Protein AF-A0AAW0A2A8-F1 (afdb_monomer_lite)

Sequence (128 aa):
MNDIRETIAQDMGNPLVAPHLHLYPEETKGPISETYQAEPWKEYELSQLTPMFLQGKKHFWLNEVSQLLQLLDKTYVIPLTLIVRDGVLTSDVSVVKRTPDGRWHLTDELRTVIADDLDEDFTELTWY

Foldseek 3Di:
DDDVVVVVVCQCPDPVRVVVDDQFAEDDPDDDPDPSNDCVSVVDACVPGDQWDDDPHAIQGAQFWFWFQPDPVRWIWGFHGWYQYPNFTKTWIWTWDQDPVRDIDTDPDIDIGGPNRTDGGNVRDDSD

pLDDT: mean 85.97, std 9.34, range [48.72, 95.5]

Secondary structure (DSSP, 8-state):
---HHHHHHHHHH-TTTGGG---S-EE-SS---SGGGSTHHHHS-GGGS--EEEETTEEEETTS-EEBSS-TT--EEEE---EEETTEEEEEEEEEEE-TTS-EEEEEEEEEEEGGGB---TTTS---

Organism: NCBI:txid2862362

Radius of gyration: 16.86 Å; chains: 1; bounding box: 38×30×57 Å

Structure (mmCIF, N/CA/C/O backbone):
data_AF-A0AAW0A2A8-F1
#
_entry.id   AF-A0AAW0A2A8-F1
#
loop_
_atom_site.group_PDB
_atom_site.id
_atom_site.type_symbol
_atom_site.label_atom_id
_atom_site.label_alt_id
_atom_site.label_comp_id
_atom_site.label_asym_id
_atom_site.label_entity_id
_atom_site.label_seq_id
_atom_site.pdbx_PDB_ins_code
_atom_site.Cartn_x
_atom_site.Cartn_y
_atom_site.Cartn_z
_atom_site.occupancy
_atom_site.B_iso_or_equiv
_atom_site.auth_seq_id
_atom_site.auth_comp_id
_atom_site.auth_asym_id
_atom_site.auth_atom_id
_atom_site.pdbx_PDB_model_num
ATOM 1 N N . MET A 1 1 ? 4.383 -8.792 33.139 1.00 50.72 1 MET A N 1
ATOM 2 C CA . MET A 1 1 ? 4.667 -7.492 32.494 1.00 50.72 1 MET A CA 1
ATOM 3 C C . MET A 1 1 ? 3.916 -7.515 31.178 1.00 50.72 1 MET A C 1
ATOM 5 O O . MET A 1 1 ? 4.003 -8.531 30.512 1.00 50.72 1 MET A O 1
ATOM 9 N N . ASN A 1 2 ? 3.097 -6.505 30.888 1.00 76.94 2 ASN A N 1
ATOM 10 C CA . ASN A 1 2 ? 2.260 -6.471 29.686 1.00 76.94 2 ASN A CA 1
ATOM 11 C C . ASN A 1 2 ? 3.155 -6.081 28.496 1.00 76.94 2 ASN A C 1
ATOM 13 O O . ASN A 1 2 ? 3.633 -4.945 28.468 1.00 76.94 2 ASN A O 1
ATOM 17 N N . ASP A 1 3 ? 3.480 -7.017 27.599 1.00 89.94 3 ASP A N 1
ATOM 18 C CA . ASP A 1 3 ? 4.249 -6.712 26.386 1.00 89.94 3 ASP A CA 1
ATOM 19 C C . ASP A 1 3 ? 3.279 -6.186 25.324 1.00 89.94 3 ASP A C 1
ATOM 21 O O . ASP A 1 3 ? 2.379 -6.891 24.875 1.00 89.94 3 ASP A O 1
ATOM 25 N N . ILE A 1 4 ? 3.461 -4.930 24.917 1.00 90.75 4 ILE A N 1
ATOM 26 C CA . ILE A 1 4 ? 2.625 -4.276 23.901 1.00 90.75 4 ILE A CA 1
ATOM 27 C C . ILE A 1 4 ? 2.612 -5.083 22.595 1.00 90.75 4 ILE A C 1
ATOM 29 O O . ILE A 1 4 ? 1.592 -5.119 21.912 1.00 90.75 4 ILE A O 1
ATOM 33 N N . ARG A 1 5 ? 3.711 -5.772 22.262 1.00 89.75 5 ARG A N 1
ATOM 34 C CA . ARG A 1 5 ? 3.786 -6.616 21.062 1.00 89.75 5 ARG A CA 1
ATOM 35 C C . ARG A 1 5 ? 2.840 -7.805 21.148 1.00 89.75 5 ARG A C 1
ATOM 37 O O . ARG A 1 5 ? 2.225 -8.146 20.145 1.00 89.75 5 ARG A O 1
ATOM 44 N N . GLU A 1 6 ? 2.709 -8.410 22.327 1.00 92.50 6 GLU A N 1
ATOM 45 C CA . GLU A 1 6 ? 1.785 -9.526 22.542 1.00 92.50 6 GLU A CA 1
ATOM 46 C C . GLU A 1 6 ? 0.335 -9.059 22.417 1.00 92.50 6 GLU A C 1
ATOM 48 O O . GLU A 1 6 ? -0.455 -9.726 21.756 1.00 92.50 6 GLU A O 1
ATOM 53 N N . THR A 1 7 ? 0.000 -7.888 22.964 1.00 91.50 7 THR A N 1
ATOM 54 C CA . THR A 1 7 ? -1.344 -7.305 22.835 1.00 91.50 7 THR A CA 1
ATOM 55 C C . THR A 1 7 ? -1.691 -6.996 21.380 1.00 91.50 7 THR A C 1
ATOM 57 O O . THR A 1 7 ? -2.737 -7.417 20.900 1.00 91.50 7 THR A O 1
ATOM 60 N N . ILE A 1 8 ? -0.793 -6.333 20.640 1.00 90.44 8 ILE A N 1
ATOM 61 C CA . ILE A 1 8 ? -1.016 -6.032 19.216 1.00 90.44 8 ILE A CA 1
ATOM 62 C C . ILE A 1 8 ? -1.178 -7.329 18.414 1.00 90.44 8 ILE A C 1
ATOM 64 O O . ILE A 1 8 ? -2.087 -7.437 17.595 1.00 90.44 8 ILE A O 1
ATOM 68 N N . ALA A 1 9 ? -0.337 -8.336 18.668 1.00 91.19 9 ALA A N 1
ATOM 69 C CA . ALA A 1 9 ? -0.447 -9.628 17.995 1.00 91.19 9 ALA A CA 1
ATOM 70 C C . ALA A 1 9 ? -1.783 -10.330 18.297 1.00 91.19 9 ALA A C 1
ATOM 72 O O . ALA A 1 9 ? -2.365 -10.946 17.403 1.00 91.19 9 ALA A O 1
ATOM 73 N N . GLN A 1 10 ? -2.287 -10.224 19.531 1.00 92.81 10 GLN A N 1
ATOM 74 C CA . GLN A 1 10 ? -3.601 -10.748 19.904 1.00 92.81 10 GLN A CA 1
ATOM 75 C C . GLN A 1 10 ? -4.731 -10.024 19.170 1.00 92.81 10 GLN A C 1
ATOM 77 O O . GLN A 1 10 ? -5.609 -10.695 18.631 1.00 92.81 10 GLN A O 1
ATOM 82 N N . ASP A 1 11 ? -4.693 -8.694 19.093 1.00 93.38 11 ASP A N 1
ATOM 83 C CA . ASP A 1 11 ? -5.718 -7.906 18.400 1.00 93.38 11 ASP A CA 1
ATOM 84 C C . ASP A 1 11 ? -5.725 -8.185 16.891 1.00 93.38 11 ASP A C 1
ATOM 86 O O . ASP A 1 11 ? -6.785 -8.428 16.311 1.00 93.38 11 ASP A O 1
ATOM 90 N N . MET A 1 12 ? -4.547 -8.249 16.262 1.00 90.19 12 MET A N 1
ATOM 91 C CA . MET A 1 12 ? -4.411 -8.588 14.840 1.00 90.19 12 MET A CA 1
ATOM 92 C C . MET A 1 12 ? -4.843 -10.028 14.529 1.00 90.19 12 MET A C 1
ATOM 94 O O . MET A 1 12 ? -5.347 -10.298 13.442 1.00 90.19 12 MET A O 1
ATOM 98 N N . GLY A 1 13 ? -4.642 -10.962 15.463 1.00 91.25 13 GLY A N 1
ATOM 99 C CA . GLY A 1 13 ? -5.022 -12.368 15.309 1.00 91.25 13 GLY A CA 1
ATOM 100 C C . GLY A 1 13 ? -6.471 -12.682 15.686 1.00 91.25 13 GLY A C 1
ATOM 101 O O . GLY A 1 13 ? -6.933 -13.796 15.434 1.00 91.25 13 GLY A O 1
ATOM 102 N N . ASN A 1 14 ? -7.193 -11.744 16.304 1.00 95.00 14 ASN A N 1
ATOM 103 C CA . ASN A 1 14 ? -8.547 -11.966 16.797 1.00 95.00 14 ASN A CA 1
ATOM 104 C C . ASN A 1 14 ? -9.584 -11.732 15.680 1.00 95.00 14 ASN A C 1
ATOM 106 O O . ASN A 1 14 ? -9.768 -10.589 15.260 1.00 95.00 14 ASN A O 1
ATOM 110 N N . PRO A 1 15 ? -10.347 -12.758 15.247 1.00 93.81 15 PRO A N 1
ATOM 111 C CA . PRO A 1 15 ? -11.338 -12.615 14.176 1.00 93.81 15 PRO A CA 1
ATOM 112 C C . PRO A 1 15 ? -12.475 -11.629 14.476 1.00 93.81 15 PRO A C 1
ATOM 114 O O . PRO A 1 15 ? -13.165 -11.208 13.555 1.00 93.81 15 PRO A O 1
ATOM 117 N N . LEU A 1 16 ? -12.696 -11.280 15.748 1.00 95.50 16 LEU A N 1
ATOM 118 C CA . LEU A 1 16 ? -13.702 -10.300 16.170 1.00 95.50 16 LEU A CA 1
ATOM 119 C C . LEU A 1 16 ? -13.165 -8.864 16.204 1.00 95.50 16 LEU A C 1
ATOM 121 O O . LEU A 1 16 ? -13.958 -7.942 16.338 1.00 95.50 16 LEU A O 1
ATOM 125 N N . VAL A 1 17 ? -11.845 -8.673 16.132 1.00 93.88 17 VAL A N 1
ATOM 126 C CA . VAL A 1 17 ? -11.191 -7.354 16.211 1.00 93.88 17 VAL A CA 1
ATOM 127 C C . VAL A 1 17 ? -10.542 -6.996 14.881 1.00 93.88 17 VAL A C 1
ATOM 129 O O . VAL A 1 17 ? -10.742 -5.889 14.394 1.00 93.88 17 VAL A O 1
ATOM 132 N N . ALA A 1 18 ? -9.833 -7.939 14.258 1.00 90.56 18 ALA A N 1
ATOM 133 C CA . ALA A 1 18 ? -9.110 -7.732 13.008 1.00 90.56 18 ALA A CA 1
ATOM 134 C C . ALA A 1 18 ? -9.951 -7.091 11.881 1.00 90.56 18 ALA A C 1
ATOM 136 O O . ALA A 1 18 ? -9.434 -6.182 11.234 1.00 90.56 18 ALA A O 1
ATOM 137 N N . PRO A 1 19 ? -11.238 -7.450 11.664 1.00 90.44 19 PRO A N 1
ATOM 138 C CA . PRO A 1 19 ? -12.065 -6.803 10.638 1.00 90.44 19 PRO A CA 1
ATOM 139 C C . PRO A 1 19 ? -12.361 -5.319 10.894 1.00 90.44 19 PRO A C 1
ATOM 141 O O . PRO A 1 19 ? -12.819 -4.627 9.991 1.00 90.44 19 PRO A O 1
ATOM 144 N N . HIS A 1 20 ? -12.140 -4.839 12.119 1.00 91.00 20 HIS A N 1
ATOM 145 C CA . HIS A 1 20 ? -12.342 -3.448 12.524 1.00 91.00 20 HIS A CA 1
ATOM 146 C C . HIS A 1 20 ? -11.034 -2.641 12.551 1.00 91.00 20 HIS A C 1
ATOM 148 O O . HIS A 1 20 ? -11.047 -1.461 12.897 1.00 91.00 20 HIS A O 1
ATOM 154 N N . LEU A 1 21 ? -9.896 -3.256 12.207 1.00 90.00 21 LEU A N 1
ATOM 155 C CA . LEU A 1 21 ? -8.623 -2.554 12.073 1.00 90.00 21 LEU A CA 1
ATOM 156 C C . LEU A 1 21 ? -8.549 -1.877 10.700 1.00 90.00 21 LEU A C 1
ATOM 158 O O . LEU A 1 21 ? -8.467 -2.537 9.665 1.00 90.00 21 LEU A O 1
ATOM 162 N N . HIS A 1 22 ? -8.527 -0.546 10.696 1.00 90.00 22 HIS A N 1
ATOM 163 C CA . HIS A 1 22 ? -8.367 0.258 9.485 1.00 90.00 22 HIS A CA 1
ATOM 164 C C . HIS A 1 22 ? -6.881 0.538 9.238 1.00 90.00 22 HIS A C 1
ATOM 166 O O . HIS A 1 22 ? -6.320 1.500 9.756 1.00 90.00 22 HIS A O 1
ATOM 172 N N . LEU A 1 23 ? -6.231 -0.353 8.482 1.00 88.75 23 LEU A N 1
ATOM 173 C CA . LEU A 1 23 ? -4.791 -0.280 8.186 1.00 88.75 23 LEU A CA 1
ATOM 174 C C . LEU A 1 23 ? -4.444 0.660 7.027 1.00 88.75 23 LEU A C 1
ATOM 176 O O . LEU A 1 23 ? -3.277 1.006 6.845 1.00 88.75 23 LEU A O 1
ATOM 180 N N . TYR A 1 24 ? -5.435 1.037 6.227 1.00 90.88 24 TYR A N 1
ATOM 181 C CA . TYR A 1 24 ? -5.246 1.828 5.021 1.00 90.88 24 TYR A CA 1
ATOM 182 C C . TYR A 1 24 ? -6.131 3.073 5.082 1.00 90.88 24 TYR A C 1
ATOM 184 O O . TYR A 1 24 ? -7.238 2.997 5.626 1.00 90.88 24 TYR A O 1
ATOM 192 N N . PRO A 1 25 ? -5.675 4.203 4.523 1.00 91.38 25 PRO A N 1
ATOM 193 C CA . PRO A 1 25 ? -6.538 5.354 4.309 1.00 91.38 25 PRO A CA 1
ATOM 194 C C . PRO A 1 25 ? -7.715 5.002 3.394 1.00 91.38 25 PRO A C 1
ATOM 196 O O . PRO A 1 25 ? -7.624 4.117 2.540 1.00 91.38 25 PRO A O 1
ATOM 199 N N . GLU A 1 26 ? -8.807 5.743 3.545 1.00 91.38 26 GLU A N 1
ATOM 200 C CA . GLU A 1 26 ? -10.020 5.588 2.748 1.00 91.38 26 GLU A CA 1
ATOM 201 C C . GLU A 1 26 ? -10.378 6.897 2.039 1.00 91.38 26 GLU A C 1
ATOM 203 O O . GLU A 1 26 ? -10.433 7.967 2.641 1.00 91.38 26 GLU A O 1
ATOM 208 N N . GLU A 1 27 ? -10.668 6.817 0.744 1.00 90.00 27 GLU A N 1
ATOM 209 C CA . GLU A 1 27 ? -11.281 7.914 0.006 1.00 90.00 27 GLU A CA 1
ATOM 210 C C . GLU A 1 27 ? -12.803 7.781 0.058 1.00 90.00 27 GLU A C 1
ATOM 212 O O . GLU A 1 27 ? -13.391 6.859 -0.512 1.00 90.00 27 GLU A O 1
ATOM 217 N N . THR A 1 28 ? -13.449 8.752 0.700 1.00 85.81 28 THR A N 1
ATOM 218 C CA . THR A 1 28 ? -14.907 8.879 0.704 1.00 85.81 28 THR A CA 1
ATOM 219 C C . THR A 1 28 ? -15.361 10.043 -0.173 1.00 85.81 28 THR A C 1
ATOM 221 O O . THR A 1 28 ? -14.739 11.103 -0.216 1.00 85.81 28 THR A O 1
ATOM 224 N N . LYS A 1 29 ? -16.480 9.854 -0.880 1.00 83.81 29 LYS A N 1
ATOM 225 C CA . LYS A 1 29 ? -17.164 10.915 -1.645 1.00 83.81 29 LYS A CA 1
ATOM 226 C C . LYS A 1 29 ? -18.088 11.762 -0.758 1.00 83.81 29 LYS A C 1
ATOM 228 O O . LYS A 1 29 ? -18.591 12.792 -1.200 1.00 83.81 29 LYS A O 1
ATOM 233 N N . GLY A 1 30 ? -18.373 11.281 0.453 1.00 84.38 30 GLY A N 1
ATOM 234 C CA . GLY A 1 30 ? -19.262 11.908 1.425 1.00 84.38 30 GLY A CA 1
ATOM 235 C C . GLY A 1 30 ? -18.516 12.730 2.480 1.00 84.38 30 GLY A C 1
ATOM 236 O O . GLY A 1 30 ? -17.313 12.955 2.363 1.00 84.38 30 GLY A O 1
ATOM 237 N N . PRO A 1 31 ? -19.218 13.198 3.526 1.00 84.94 31 PRO A N 1
ATOM 238 C CA . PRO A 1 31 ? -18.557 13.797 4.678 1.00 84.94 31 PRO A CA 1
ATOM 239 C C . PRO A 1 31 ? -17.635 12.781 5.366 1.00 84.94 31 PRO A C 1
ATOM 241 O O . PRO A 1 31 ? -17.945 11.593 5.431 1.00 84.94 31 PRO A O 1
ATOM 244 N N . ILE A 1 32 ? -16.527 13.276 5.914 1.00 87.94 32 ILE A N 1
ATOM 245 C CA . ILE A 1 32 ? -15.600 12.494 6.736 1.00 87.94 32 ILE A CA 1
ATOM 246 C C . ILE A 1 32 ? -16.308 12.143 8.050 1.00 87.94 32 ILE A C 1
ATOM 248 O O . ILE A 1 32 ? -16.695 13.040 8.802 1.00 87.94 32 ILE A O 1
ATOM 252 N N . SER A 1 33 ? -16.475 10.851 8.321 1.00 87.56 33 SER A N 1
ATOM 253 C CA . SER A 1 33 ? -16.969 10.340 9.607 1.00 87.56 33 SER A CA 1
ATOM 254 C C . SER A 1 33 ? -15.843 9.856 10.515 1.00 87.56 33 SER A C 1
ATOM 256 O O . SER A 1 33 ? -15.989 9.897 11.732 1.00 87.56 33 SER A O 1
ATOM 258 N N . GLU A 1 34 ? -14.723 9.433 9.929 1.00 88.31 34 GLU A N 1
ATOM 259 C CA . GLU A 1 34 ? -13.650 8.723 10.623 1.00 88.31 34 GLU A CA 1
ATOM 260 C C . GLU A 1 34 ? -12.275 9.304 10.288 1.00 88.31 34 GLU A C 1
ATOM 262 O O . GLU A 1 34 ? -12.073 9.926 9.245 1.00 88.31 34 GLU A O 1
ATOM 267 N N . THR A 1 35 ? -11.293 9.103 11.168 1.00 85.56 35 THR A N 1
ATOM 268 C CA . THR A 1 35 ? -9.963 9.710 10.995 1.00 85.56 35 THR A CA 1
ATOM 269 C C . THR A 1 35 ? -9.235 9.185 9.762 1.00 85.56 35 THR A C 1
ATOM 271 O O . THR A 1 35 ? -8.631 9.987 9.060 1.00 85.56 35 THR A O 1
ATOM 274 N N . TYR A 1 36 ? -9.345 7.891 9.449 1.00 84.94 36 TYR A N 1
ATOM 275 C CA . TYR A 1 36 ? -8.727 7.262 8.272 1.00 84.94 36 TYR A CA 1
ATOM 276 C C . TYR A 1 36 ? -9.328 7.724 6.931 1.00 84.94 36 TYR A C 1
ATOM 278 O O . TYR A 1 36 ? -8.759 7.440 5.881 1.00 84.94 36 TYR A O 1
ATOM 286 N N . GLN A 1 37 ? -10.448 8.455 6.957 1.00 88.00 37 GLN A N 1
ATOM 287 C CA . GLN A 1 37 ? -11.045 9.101 5.781 1.00 88.00 37 GLN A CA 1
ATOM 288 C C . GLN A 1 37 ? -10.531 10.533 5.562 1.00 88.00 37 GLN A C 1
ATOM 290 O O . GLN A 1 37 ? -10.845 11.164 4.552 1.00 88.00 37 GLN A O 1
ATOM 295 N N . ALA A 1 38 ? -9.796 11.092 6.526 1.00 80.31 38 ALA A N 1
ATOM 296 C CA . ALA A 1 38 ? -9.357 12.476 6.473 1.00 80.31 38 ALA A CA 1
ATOM 297 C C . ALA A 1 38 ? -8.126 12.654 5.572 1.00 80.31 38 ALA A C 1
ATOM 299 O O . ALA A 1 38 ? -7.210 11.836 5.584 1.00 80.31 38 ALA A O 1
ATOM 300 N N . GLU A 1 39 ? -8.068 13.783 4.860 1.00 73.56 39 GLU A N 1
ATOM 301 C CA . GLU A 1 39 ? -6.959 14.134 3.958 1.00 73.56 39 GLU A CA 1
ATOM 302 C C . GLU A 1 39 ? -5.553 14.016 4.576 1.00 73.56 39 GLU A C 1
ATOM 304 O O . GLU A 1 39 ? -4.676 13.524 3.872 1.00 73.56 39 GLU A O 1
ATOM 309 N N . PRO A 1 40 ? -5.302 14.328 5.869 1.00 78.81 40 PRO A N 1
ATOM 310 C CA . PRO A 1 40 ? -3.971 14.153 6.454 1.00 78.81 40 PRO A CA 1
ATOM 311 C C . PRO A 1 40 ? -3.430 12.723 6.369 1.00 78.81 40 PRO A C 1
ATOM 313 O O . PRO A 1 40 ? -2.222 12.533 6.295 1.00 78.81 40 PRO A O 1
ATOM 316 N N . TRP A 1 41 ? -4.296 11.703 6.323 1.00 74.75 41 TRP A N 1
ATOM 317 C CA . TRP A 1 41 ? -3.845 10.325 6.108 1.00 74.75 41 TRP A CA 1
ATOM 318 C C . TRP A 1 41 ? -3.243 10.095 4.715 1.00 74.75 41 TRP A C 1
ATOM 320 O O . TRP A 1 41 ? -2.468 9.159 4.539 1.00 74.75 41 TRP A O 1
ATOM 330 N N . LYS A 1 42 ? -3.554 10.963 3.748 1.00 67.62 42 LYS A N 1
ATOM 331 C CA . LYS A 1 42 ? -2.963 10.993 2.403 1.00 67.62 42 LYS A CA 1
ATOM 332 C C . LYS A 1 42 ? -1.723 11.887 2.314 1.00 67.62 42 LYS A C 1
ATOM 334 O O . LYS A 1 42 ? -1.023 11.847 1.309 1.00 67.62 42 LYS A O 1
ATOM 339 N N . GLU A 1 43 ? -1.463 12.699 3.338 1.00 72.50 43 GLU A N 1
ATOM 340 C CA . GLU A 1 43 ? -0.306 13.602 3.404 1.00 72.50 43 GLU A CA 1
ATOM 341 C C . GLU A 1 43 ? 0.940 12.923 3.993 1.00 72.50 43 GLU A C 1
ATOM 343 O O . GLU A 1 43 ? 2.040 13.465 3.884 1.00 72.50 43 GLU A O 1
ATOM 348 N N . TYR A 1 44 ? 0.789 11.752 4.623 1.00 78.44 44 TYR A N 1
ATOM 349 C CA . TYR A 1 44 ? 1.926 10.981 5.121 1.00 78.44 44 TYR A CA 1
ATOM 350 C C . TYR A 1 44 ? 2.774 10.438 3.973 1.00 78.44 44 TYR A C 1
ATOM 352 O O . TYR A 1 44 ? 2.267 9.964 2.956 1.00 78.44 44 TYR A O 1
ATOM 360 N N . GLU A 1 45 ? 4.087 10.443 4.185 1.00 78.50 45 GLU A N 1
ATOM 361 C CA . GLU A 1 45 ? 5.021 9.789 3.278 1.00 78.50 45 GLU A CA 1
ATOM 362 C C . GLU A 1 45 ? 4.711 8.290 3.207 1.00 78.50 45 GLU A C 1
ATOM 364 O O . GLU A 1 45 ? 4.376 7.665 4.213 1.00 78.50 45 GLU A O 1
ATOM 369 N N . LEU A 1 46 ? 4.909 7.672 2.041 1.00 70.81 46 LEU A N 1
ATOM 370 C CA . LEU A 1 46 ? 4.636 6.239 1.839 1.00 70.81 46 LEU A CA 1
ATOM 371 C C . LEU A 1 46 ? 5.364 5.338 2.845 1.00 70.81 46 LEU A C 1
ATOM 373 O O . LEU A 1 46 ? 4.849 4.302 3.250 1.00 70.81 46 LEU A O 1
ATOM 377 N N . SER A 1 47 ? 6.552 5.759 3.284 1.00 74.88 47 SER A N 1
ATOM 378 C CA . SER A 1 47 ? 7.350 5.063 4.302 1.00 74.88 47 SER A CA 1
ATOM 379 C C . SER A 1 47 ? 6.732 5.074 5.707 1.00 74.88 47 SER A C 1
ATOM 381 O O . SER A 1 47 ? 7.188 4.338 6.581 1.00 74.88 47 SER A O 1
ATOM 383 N N . GLN A 1 48 ? 5.724 5.914 5.938 1.00 81.81 48 GLN A N 1
ATOM 384 C CA . GLN A 1 48 ? 4.998 6.053 7.201 1.00 81.81 48 GLN A CA 1
ATOM 385 C C . GLN A 1 48 ? 3.631 5.354 7.170 1.00 81.81 48 GLN A C 1
ATOM 387 O O . GLN A 1 48 ? 2.996 5.218 8.215 1.00 81.81 48 GLN A O 1
ATOM 392 N N . LEU A 1 49 ? 3.186 4.918 5.991 1.00 83.25 49 LEU A N 1
ATOM 393 C CA . LEU A 1 49 ? 1.953 4.164 5.789 1.00 83.25 49 LEU A CA 1
ATOM 394 C C . LEU A 1 49 ? 2.220 2.655 5.852 1.00 83.25 49 LEU A C 1
ATOM 396 O O . LEU A 1 49 ? 3.366 2.203 5.876 1.00 83.25 49 LEU A O 1
ATOM 400 N N . THR A 1 50 ? 1.147 1.859 5.879 1.00 88.00 50 THR A N 1
ATOM 401 C CA . THR A 1 50 ? 1.248 0.396 5.805 1.00 88.00 50 THR A CA 1
ATOM 402 C C . THR A 1 50 ? 2.008 -0.001 4.529 1.00 88.00 50 THR A C 1
ATOM 404 O O . THR A 1 50 ? 1.533 0.284 3.429 1.00 88.00 50 THR A O 1
ATOM 407 N N . PRO A 1 51 ? 3.186 -0.644 4.646 1.00 89.88 51 PRO A N 1
ATOM 408 C CA . PRO A 1 51 ? 4.143 -0.747 3.541 1.00 89.88 51 PRO A CA 1
ATOM 409 C C . PRO A 1 51 ? 3.829 -1.877 2.559 1.00 89.88 51 PRO A C 1
ATOM 411 O O . PRO A 1 51 ? 4.511 -2.019 1.546 1.00 89.88 51 PRO A O 1
ATOM 414 N N . MET A 1 52 ? 2.848 -2.721 2.876 1.00 92.06 52 MET A N 1
ATOM 415 C CA . MET A 1 52 ? 2.501 -3.892 2.087 1.00 92.06 52 MET A CA 1
ATOM 416 C C . MET A 1 52 ? 1.046 -4.297 2.293 1.00 92.06 52 MET A C 1
ATOM 418 O O . MET A 1 52 ? 0.450 -3.989 3.324 1.00 92.06 52 MET A O 1
ATOM 422 N N . PHE A 1 53 ? 0.511 -5.075 1.359 1.00 91.88 53 PHE A N 1
ATOM 423 C CA . PHE A 1 53 ? -0.700 -5.857 1.584 1.00 91.88 53 PHE A CA 1
ATOM 424 C C . PHE A 1 53 ? -0.443 -7.338 1.297 1.00 91.88 53 PHE A C 1
ATOM 426 O O . PHE A 1 53 ? 0.516 -7.715 0.619 1.00 91.88 53 PHE A O 1
ATOM 433 N N . LEU A 1 54 ? -1.293 -8.186 1.872 1.00 89.44 54 LEU A N 1
ATOM 434 C CA . LEU A 1 54 ? -1.207 -9.636 1.763 1.00 89.44 54 LEU A CA 1
ATOM 435 C C . LEU A 1 54 ? -2.373 -10.143 0.919 1.00 89.44 54 LEU A C 1
ATOM 437 O O . LEU A 1 54 ? -3.528 -9.914 1.274 1.00 89.44 54 LEU A O 1
ATOM 441 N N . GLN A 1 55 ? -2.067 -10.902 -0.131 1.00 88.00 55 GLN A N 1
ATOM 442 C CA . GLN A 1 55 ? -3.066 -11.648 -0.888 1.00 88.00 55 GLN A CA 1
ATOM 443 C C . GLN A 1 55 ? -2.737 -13.141 -0.824 1.00 88.00 55 GLN A C 1
ATOM 445 O O . GLN A 1 55 ? -1.759 -13.630 -1.395 1.00 88.00 55 GLN A O 1
ATOM 450 N N . GLY A 1 56 ? -3.532 -13.892 -0.061 1.00 86.38 56 GLY A N 1
ATOM 451 C CA . GLY A 1 56 ? -3.234 -15.294 0.225 1.00 86.38 56 GLY A CA 1
ATOM 452 C C . GLY A 1 56 ? -1.894 -15.451 0.955 1.00 86.38 56 GLY A C 1
ATOM 453 O O . GLY A 1 56 ? -1.813 -15.213 2.156 1.00 86.38 56 GLY A O 1
ATOM 454 N N . LYS A 1 57 ? -0.854 -15.894 0.239 1.00 86.69 57 LYS A N 1
ATOM 455 C CA . LYS A 1 57 ? 0.519 -16.052 0.762 1.00 86.69 57 LYS A CA 1
ATOM 456 C C . LYS A 1 57 ? 1.531 -15.088 0.128 1.00 86.69 57 LYS A C 1
ATOM 458 O O . LYS A 1 57 ? 2.702 -15.136 0.503 1.00 86.69 57 LYS A O 1
ATOM 463 N N . LYS A 1 58 ? 1.093 -14.261 -0.822 1.00 90.06 58 LYS A N 1
ATOM 464 C CA . LYS A 1 58 ? 1.940 -13.343 -1.587 1.00 90.06 58 LYS A CA 1
ATOM 465 C C . LYS A 1 58 ? 1.978 -11.979 -0.917 1.00 90.06 58 LYS A C 1
ATOM 467 O O . LYS A 1 58 ? 0.948 -11.504 -0.431 1.00 90.06 58 LYS A O 1
ATOM 472 N N . HIS A 1 59 ? 3.165 -11.388 -0.863 1.00 91.38 59 HIS A N 1
ATOM 473 C CA . HIS A 1 59 ? 3.408 -10.140 -0.147 1.00 91.38 59 HIS A CA 1
ATOM 474 C C . HIS A 1 59 ? 3.746 -9.055 -1.160 1.00 91.38 59 HIS A C 1
ATOM 476 O O . HIS A 1 59 ? 4.825 -9.059 -1.747 1.00 91.38 59 HIS A O 1
ATOM 482 N N . PHE A 1 60 ? 2.831 -8.110 -1.338 1.00 91.62 60 PHE A N 1
ATOM 483 C CA . PHE A 1 60 ? 3.017 -7.012 -2.274 1.00 91.62 60 PHE A CA 1
ATOM 484 C C . PHE A 1 60 ? 3.462 -5.772 -1.516 1.00 91.62 60 PHE A C 1
ATOM 486 O O . PHE A 1 60 ? 2.684 -5.181 -0.762 1.00 91.62 60 PHE A O 1
ATOM 493 N N . TRP A 1 61 ? 4.724 -5.404 -1.703 1.00 91.38 61 TRP A N 1
ATOM 494 C CA . TRP A 1 61 ? 5.345 -4.260 -1.052 1.00 91.38 61 TRP A CA 1
ATOM 495 C C . TRP A 1 61 ? 5.266 -3.015 -1.928 1.00 91.38 61 TRP A C 1
ATOM 497 O O . TRP A 1 61 ? 5.398 -3.070 -3.153 1.00 91.38 61 TRP A O 1
ATOM 507 N N . LEU A 1 62 ? 5.088 -1.868 -1.279 1.00 91.19 62 LEU A N 1
ATOM 508 C CA . LEU A 1 62 ? 5.261 -0.580 -1.933 1.00 91.19 62 LEU A CA 1
ATOM 509 C C . LEU A 1 62 ? 6.706 -0.430 -2.419 1.00 91.19 62 LEU A C 1
ATOM 511 O O . LEU A 1 62 ? 7.647 -0.828 -1.734 1.00 91.19 62 LEU A O 1
ATOM 515 N N . ASN A 1 63 ? 6.881 0.212 -3.572 1.00 89.88 63 ASN A N 1
ATOM 516 C CA . ASN A 1 63 ? 8.174 0.427 -4.230 1.00 89.88 63 ASN A CA 1
ATOM 517 C C . ASN A 1 63 ? 8.894 -0.847 -4.713 1.00 89.88 63 ASN A C 1
ATOM 519 O O . ASN A 1 63 ? 10.059 -0.771 -5.108 1.00 89.88 63 ASN A O 1
ATOM 523 N N . GLU A 1 64 ? 8.213 -1.994 -4.751 1.00 89.31 64 GLU A N 1
ATOM 524 C CA . GLU A 1 64 ? 8.743 -3.236 -5.318 1.00 89.31 64 GLU A CA 1
ATOM 525 C C . GLU A 1 64 ? 7.993 -3.646 -6.589 1.00 89.31 64 GLU A C 1
ATOM 527 O O . GLU A 1 64 ? 6.835 -3.292 -6.804 1.00 89.31 64 GLU A O 1
ATOM 532 N N . VAL A 1 65 ? 8.670 -4.378 -7.477 1.00 89.38 65 VAL A N 1
ATOM 533 C CA . VAL A 1 65 ? 8.068 -4.802 -8.747 1.00 89.38 65 VAL A CA 1
ATOM 534 C C . VAL A 1 65 ? 7.033 -5.892 -8.486 1.00 89.38 65 VAL A C 1
ATOM 536 O O . VAL A 1 65 ? 7.290 -6.847 -7.759 1.00 89.38 65 VAL A O 1
ATOM 539 N N . SER A 1 66 ? 5.876 -5.752 -9.123 1.00 88.88 66 SER A N 1
ATOM 540 C CA . SER A 1 66 ? 4.787 -6.728 -9.151 1.00 88.88 66 SER A CA 1
ATOM 541 C C . SER A 1 66 ? 4.270 -6.893 -10.584 1.00 88.88 66 SER A C 1
ATOM 543 O O . SER A 1 66 ? 4.513 -6.042 -11.444 1.00 88.88 66 SER A O 1
ATOM 545 N N . GLN A 1 67 ? 3.552 -7.976 -10.870 1.00 87.69 67 GLN A N 1
ATOM 546 C CA . GLN A 1 67 ? 2.885 -8.191 -12.162 1.00 87.69 67 GLN A CA 1
ATOM 547 C C . GLN A 1 67 ? 1.369 -8.043 -12.016 1.00 87.69 67 GLN A C 1
ATOM 549 O O . GLN A 1 67 ? 0.802 -8.507 -11.034 1.00 87.69 67 GLN A O 1
ATOM 554 N N . LEU A 1 68 ? 0.703 -7.428 -12.997 1.00 83.44 68 LEU A N 1
ATOM 555 C CA . LEU A 1 68 ? -0.762 -7.377 -13.056 1.00 83.44 68 LEU A CA 1
ATOM 556 C C . LEU A 1 68 ? -1.350 -8.622 -13.733 1.00 83.44 68 LEU A C 1
ATOM 558 O O . LEU A 1 68 ? -0.915 -8.997 -14.822 1.00 83.44 68 LEU A O 1
ATOM 562 N N . LEU A 1 69 ? -2.407 -9.183 -13.139 1.00 70.81 69 LEU A N 1
ATOM 563 C CA . LEU A 1 69 ? -3.169 -10.327 -13.651 1.00 70.81 69 LEU A CA 1
ATOM 564 C C . LEU A 1 69 ? -4.035 -9.971 -14.871 1.00 70.81 69 LEU A C 1
ATOM 566 O O . LEU A 1 69 ? -4.193 -10.772 -15.791 1.00 70.81 69 LEU A O 1
ATOM 570 N N . GLN A 1 70 ? -4.650 -8.782 -14.861 1.00 59.09 70 GLN A N 1
ATOM 571 C CA . GLN A 1 70 ? -5.779 -8.463 -15.748 1.00 59.09 70 GLN A CA 1
ATOM 572 C C . GLN A 1 70 ? -5.403 -8.029 -17.171 1.00 59.09 70 GLN A C 1
ATOM 574 O O . GLN A 1 70 ? -6.283 -7.896 -18.024 1.00 59.09 70 GLN A O 1
ATOM 579 N N . LEU A 1 71 ? -4.125 -7.802 -17.466 1.00 57.09 71 LEU A N 1
ATOM 580 C CA . LEU A 1 71 ? -3.719 -7.384 -18.801 1.00 57.09 71 LEU A CA 1
ATOM 581 C C . LEU A 1 71 ? -3.143 -8.577 -19.556 1.00 57.09 71 LEU A C 1
ATOM 583 O O . LEU A 1 71 ? -2.216 -9.241 -19.099 1.00 57.09 71 LEU A O 1
ATOM 587 N N . LEU A 1 72 ? -3.668 -8.811 -20.760 1.00 52.50 72 LEU A N 1
ATOM 588 C CA . LEU A 1 72 ? -3.188 -9.830 -21.705 1.00 52.50 72 LEU A CA 1
ATOM 589 C C . LEU A 1 72 ? -1.673 -9.735 -21.988 1.00 52.50 72 LEU A C 1
ATOM 591 O O . LEU A 1 72 ? -1.099 -10.661 -22.557 1.00 52.50 72 LEU A O 1
ATOM 595 N N . ASP A 1 73 ? -1.039 -8.622 -21.619 1.00 63.75 73 ASP A N 1
ATOM 596 C CA . ASP A 1 73 ? 0.368 -8.310 -21.839 1.00 63.75 73 A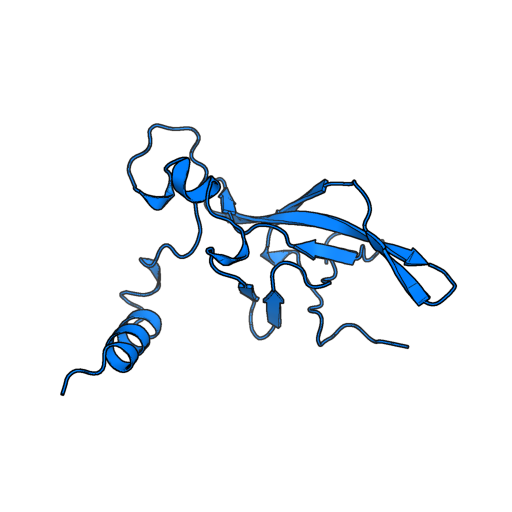SP A CA 1
ATOM 597 C C . ASP A 1 73 ? 1.286 -8.559 -20.628 1.00 63.75 73 ASP A C 1
ATOM 599 O O . ASP A 1 73 ? 2.489 -8.337 -20.763 1.00 63.75 73 ASP A O 1
ATOM 603 N N . LYS A 1 74 ? 0.766 -9.034 -19.479 1.00 72.44 74 LYS A N 1
ATOM 604 C CA . LYS A 1 74 ? 1.552 -9.225 -18.243 1.00 72.44 74 LYS A CA 1
ATOM 605 C C . LYS A 1 74 ? 2.379 -7.982 -17.889 1.00 72.44 74 LYS A C 1
ATOM 607 O O . LYS A 1 74 ? 3.595 -8.047 -17.701 1.00 72.44 74 LYS A O 1
ATOM 612 N N . THR A 1 75 ? 1.721 -6.826 -17.840 1.00 86.06 75 THR A N 1
ATOM 613 C CA . THR A 1 75 ? 2.374 -5.566 -17.471 1.00 86.06 75 THR A CA 1
ATOM 614 C C . THR A 1 75 ? 2.982 -5.652 -16.068 1.00 86.06 75 THR A C 1
ATOM 616 O O . THR A 1 75 ? 2.315 -6.030 -15.103 1.00 86.06 75 THR A O 1
ATOM 619 N N . TYR A 1 76 ? 4.241 -5.236 -15.956 1.00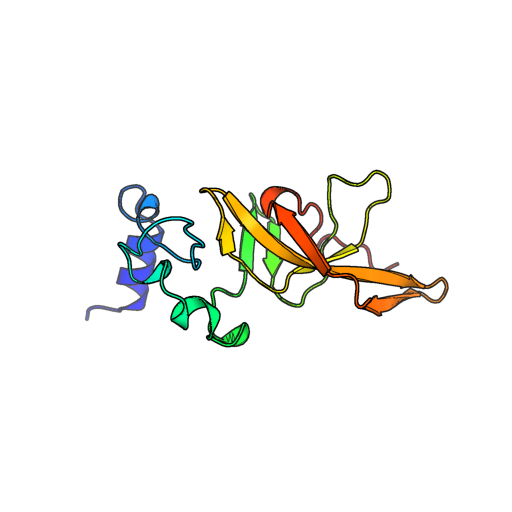 90.81 76 TYR A N 1
ATOM 620 C CA . TYR A 1 76 ? 4.908 -5.049 -14.675 1.00 90.81 76 TYR A CA 1
ATOM 621 C C . TYR A 1 76 ? 4.637 -3.657 -14.133 1.00 90.81 76 TYR A C 1
ATOM 623 O O . TYR A 1 76 ? 4.597 -2.675 -14.879 1.00 90.81 76 TYR A O 1
ATOM 631 N N . VAL A 1 77 ? 4.472 -3.571 -12.824 1.00 92.56 77 VAL A N 1
ATOM 632 C CA . VAL A 1 77 ? 4.133 -2.340 -12.127 1.00 92.56 77 VAL A CA 1
ATOM 633 C C . VAL A 1 77 ? 4.887 -2.235 -10.810 1.00 92.56 77 VAL A C 1
ATOM 635 O O . VAL A 1 77 ? 5.389 -3.229 -10.294 1.00 92.56 77 VAL A O 1
ATOM 638 N N . ILE A 1 78 ? 4.957 -1.027 -10.266 1.00 92.44 78 ILE A N 1
ATOM 639 C CA . ILE A 1 78 ? 5.404 -0.772 -8.898 1.00 92.44 78 ILE A CA 1
ATOM 640 C C . ILE A 1 78 ? 4.238 -0.136 -8.140 1.00 92.44 78 ILE A C 1
ATOM 642 O O . ILE A 1 78 ? 3.845 0.977 -8.505 1.00 92.44 78 ILE A O 1
ATOM 646 N N . PRO A 1 79 ? 3.685 -0.808 -7.115 1.00 92.62 79 PRO A N 1
ATOM 647 C CA . PRO A 1 79 ? 2.734 -0.212 -6.188 1.00 92.62 79 PRO A CA 1
ATOM 648 C C . PRO A 1 79 ? 3.346 0.980 -5.458 1.00 92.62 79 PRO A C 1
ATOM 650 O O . PRO A 1 79 ? 4.443 0.885 -4.906 1.00 92.62 79 PRO A O 1
ATOM 653 N N . LEU A 1 80 ? 2.633 2.102 -5.450 1.00 90.56 80 LEU A N 1
ATOM 654 C CA . LEU A 1 80 ? 3.047 3.330 -4.774 1.00 90.56 80 LEU A CA 1
ATOM 655 C C . LEU A 1 80 ? 2.183 3.604 -3.549 1.00 90.56 80 LEU A C 1
ATOM 657 O O . LEU A 1 80 ? 2.710 4.009 -2.526 1.00 90.56 80 LEU A O 1
ATOM 661 N N . THR A 1 81 ? 0.877 3.353 -3.617 1.00 90.81 81 THR A N 1
ATOM 662 C CA . THR A 1 81 ? -0.064 3.619 -2.516 1.00 90.81 81 THR A CA 1
ATOM 663 C C . THR A 1 81 ? -0.953 2.411 -2.235 1.00 90.81 81 THR A C 1
ATOM 665 O O . THR A 1 81 ? -1.094 1.522 -3.075 1.00 90.81 81 THR A O 1
ATOM 668 N N . LEU A 1 82 ? -1.579 2.389 -1.056 1.00 92.31 82 LEU A N 1
ATOM 669 C CA . LEU A 1 82 ? -2.658 1.465 -0.703 1.00 92.31 82 LEU A CA 1
ATOM 670 C C . LEU A 1 82 ? -3.802 2.275 -0.103 1.00 92.31 82 LEU A C 1
ATOM 672 O O . LEU A 1 82 ? -3.662 2.829 0.986 1.00 92.31 82 LEU A O 1
ATOM 676 N N . ILE A 1 83 ? -4.904 2.388 -0.842 1.00 91.88 83 ILE A N 1
ATOM 677 C CA . ILE A 1 83 ? -6.038 3.251 -0.493 1.00 91.88 83 ILE A CA 1
ATOM 678 C C . ILE A 1 83 ? -7.335 2.490 -0.735 1.00 91.88 83 ILE A C 1
ATOM 680 O O . ILE A 1 83 ? -7.542 1.904 -1.802 1.00 91.88 83 ILE A O 1
ATOM 684 N N . VAL A 1 84 ? -8.231 2.516 0.246 1.00 93.19 84 VAL A N 1
ATOM 685 C CA . VAL A 1 84 ? -9.584 1.979 0.099 1.00 93.19 84 VAL A CA 1
ATOM 686 C C . VAL A 1 84 ? -10.438 2.993 -0.658 1.00 93.19 84 VAL A C 1
ATOM 688 O O . VAL A 1 84 ? -10.605 4.128 -0.220 1.00 93.19 84 VAL A O 1
ATOM 691 N N . ARG A 1 85 ? -10.992 2.586 -1.801 1.00 92.31 85 ARG A N 1
ATOM 692 C CA . ARG A 1 85 ? -11.878 3.396 -2.647 1.00 92.31 85 ARG A CA 1
ATOM 693 C C . ARG A 1 85 ? -13.174 2.637 -2.869 1.00 92.31 85 ARG A C 1
ATOM 695 O O . ARG A 1 85 ? -13.145 1.497 -3.321 1.00 92.31 85 ARG A O 1
ATOM 702 N N . ASP A 1 86 ? -14.305 3.248 -2.516 1.00 91.44 86 ASP A N 1
ATOM 703 C CA . ASP A 1 86 ? -15.632 2.616 -2.610 1.00 91.44 86 ASP A CA 1
ATOM 704 C C . ASP A 1 86 ? -15.681 1.207 -1.952 1.00 91.44 86 ASP A C 1
ATOM 706 O O . ASP A 1 86 ? -16.341 0.292 -2.442 1.00 91.44 86 ASP A O 1
ATOM 710 N N . GLY A 1 87 ? -14.960 1.022 -0.836 1.00 91.06 87 GLY A N 1
ATOM 711 C CA . GLY A 1 87 ? -14.892 -0.242 -0.087 1.00 91.06 87 GLY A CA 1
ATOM 712 C C . GLY A 1 87 ? -13.932 -1.296 -0.653 1.00 91.06 87 GLY A C 1
ATOM 713 O O . GLY A 1 87 ? -13.880 -2.408 -0.132 1.00 91.06 87 GLY A O 1
ATOM 714 N N . VAL A 1 88 ? -13.164 -0.965 -1.693 1.00 93.75 88 VAL A N 1
ATOM 715 C CA . VAL A 1 88 ? -12.199 -1.866 -2.338 1.00 93.75 88 VAL A CA 1
ATOM 716 C C . VAL A 1 88 ? -10.783 -1.348 -2.113 1.00 93.75 88 VAL A C 1
ATOM 718 O O . VAL A 1 88 ? -10.517 -0.165 -2.318 1.00 93.75 88 VAL A O 1
ATOM 721 N N . LEU A 1 89 ? -9.858 -2.223 -1.709 1.00 94.06 89 LEU A N 1
ATOM 722 C CA . LEU A 1 89 ? -8.446 -1.858 -1.623 1.00 94.06 89 LEU A CA 1
ATOM 723 C C . LEU A 1 89 ? -7.876 -1.681 -3.034 1.00 94.06 89 LEU A C 1
ATOM 725 O O . LEU A 1 89 ? -7.913 -2.594 -3.861 1.00 94.06 89 LEU A O 1
ATOM 729 N N . THR A 1 90 ? -7.340 -0.499 -3.298 1.00 94.56 90 THR A N 1
ATOM 730 C CA . THR A 1 90 ? -6.725 -0.134 -4.574 1.00 94.56 90 THR A CA 1
ATOM 731 C C . THR A 1 90 ? -5.285 0.301 -4.364 1.00 94.56 90 THR A C 1
ATOM 733 O O . THR A 1 90 ? -4.898 0.698 -3.263 1.00 94.56 90 THR A O 1
ATOM 736 N N . SER A 1 91 ? -4.500 0.241 -5.434 1.00 92.94 91 SER A N 1
ATOM 737 C CA . SER A 1 91 ? -3.142 0.762 -5.462 1.00 92.94 91 SER A CA 1
ATOM 738 C C . SER A 1 91 ? -2.962 1.684 -6.654 1.00 92.94 91 SER A C 1
ATOM 740 O O . SER A 1 91 ? -3.365 1.346 -7.770 1.00 92.94 91 SER A O 1
ATOM 742 N N . ASP A 1 92 ? -2.358 2.846 -6.422 1.00 92.00 92 ASP A N 1
ATOM 743 C CA . ASP A 1 92 ? -1.798 3.637 -7.510 1.00 92.00 92 ASP A CA 1
ATOM 744 C C . ASP A 1 92 ? -0.426 3.057 -7.846 1.00 92.00 92 ASP A C 1
ATOM 746 O O . ASP A 1 92 ? 0.396 2.824 -6.958 1.00 92.00 92 ASP A O 1
ATOM 750 N N . VAL A 1 93 ? -0.195 2.781 -9.124 1.00 92.44 93 VAL A N 1
ATOM 751 C CA . VAL A 1 93 ? 0.967 2.038 -9.599 1.00 92.44 93 VAL A CA 1
ATOM 752 C C . VAL A 1 93 ? 1.653 2.774 -10.741 1.00 92.44 93 VAL A C 1
ATOM 754 O O . VAL A 1 93 ? 0.989 3.320 -11.626 1.00 92.44 93 VAL A O 1
ATOM 757 N N . SER A 1 94 ? 2.983 2.739 -10.762 1.00 93.38 94 SER A N 1
ATOM 758 C CA . SER A 1 94 ? 3.763 3.123 -11.941 1.00 93.38 94 SER A CA 1
ATOM 759 C C . SER A 1 94 ? 3.993 1.916 -12.837 1.00 93.38 94 SER A C 1
ATOM 761 O O . SER A 1 94 ? 4.408 0.858 -12.362 1.00 93.38 94 SER A O 1
ATOM 763 N N . VAL A 1 95 ? 3.792 2.071 -14.144 1.00 92.62 95 VAL A N 1
ATOM 764 C CA . VAL A 1 95 ? 4.111 1.015 -15.113 1.00 92.62 95 VAL A CA 1
ATOM 765 C C . VAL A 1 95 ? 5.625 0.892 -15.284 1.00 92.62 95 VAL A C 1
ATOM 767 O O . VAL A 1 95 ? 6.339 1.891 -15.420 1.00 92.62 95 VAL A O 1
ATOM 770 N N . VAL A 1 96 ? 6.115 -0.346 -15.330 1.00 91.31 96 VAL A N 1
ATOM 771 C CA . VAL A 1 96 ? 7.519 -0.678 -15.571 1.00 91.31 96 VAL A CA 1
ATOM 772 C C . VAL A 1 96 ? 7.653 -1.438 -16.883 1.00 91.31 96 VAL A C 1
ATOM 774 O O . VAL A 1 96 ? 6.950 -2.411 -17.149 1.00 91.31 96 VAL A O 1
ATOM 777 N N . LYS A 1 97 ? 8.604 -1.013 -17.713 1.00 89.25 97 LYS A N 1
ATOM 778 C CA . LYS A 1 97 ? 8.961 -1.694 -18.958 1.00 89.25 97 LYS A CA 1
ATOM 779 C C . LYS A 1 97 ? 10.288 -2.408 -18.789 1.00 89.25 97 LYS A C 1
ATOM 781 O O . LYS A 1 97 ? 11.265 -1.804 -18.354 1.00 89.25 97 LYS A O 1
ATOM 786 N N . ARG A 1 98 ? 10.337 -3.677 -19.184 1.00 83.31 98 ARG A N 1
ATOM 787 C CA . ARG A 1 98 ? 11.589 -4.427 -19.273 1.00 83.31 98 ARG A CA 1
ATOM 788 C C . ARG A 1 98 ? 12.209 -4.220 -20.652 1.00 83.31 98 ARG A C 1
ATOM 790 O O . ARG A 1 98 ? 11.543 -4.407 -21.670 1.00 83.31 98 ARG A O 1
ATOM 797 N N . THR A 1 99 ? 13.464 -3.801 -20.698 1.00 84.44 99 THR A N 1
ATOM 798 C CA . THR A 1 99 ? 14.214 -3.624 -21.945 1.00 84.44 99 THR A CA 1
ATOM 799 C C . THR A 1 99 ? 14.859 -4.937 -22.400 1.00 84.44 99 THR A C 1
ATOM 801 O O . THR A 1 99 ? 15.070 -5.837 -21.583 1.00 84.44 99 THR A O 1
ATOM 804 N N . PRO A 1 100 ? 15.214 -5.076 -23.695 1.00 84.56 100 PRO A N 1
ATOM 805 C CA . PRO A 1 100 ? 15.851 -6.292 -24.213 1.00 84.56 100 PRO A CA 1
ATOM 806 C C . PRO A 1 100 ? 17.190 -6.656 -23.552 1.00 84.56 100 PRO A C 1
ATOM 808 O O . PRO A 1 100 ? 17.598 -7.809 -23.601 1.00 84.56 100 PRO A O 1
ATOM 811 N N . ASP A 1 101 ? 17.877 -5.690 -22.936 1.00 85.94 101 ASP A N 1
ATOM 812 C CA . ASP A 1 101 ? 19.120 -5.892 -22.177 1.00 85.94 101 ASP A CA 1
ATOM 813 C C . ASP A 1 101 ? 18.877 -6.331 -20.717 1.00 85.94 101 ASP A C 1
ATOM 815 O O . ASP A 1 101 ? 19.817 -6.406 -19.926 1.00 85.94 101 ASP A O 1
ATOM 819 N N . GLY A 1 102 ? 17.622 -6.607 -20.351 1.00 81.62 102 GLY A N 1
ATOM 820 C CA . GLY A 1 102 ? 17.226 -7.102 -19.037 1.00 81.62 102 GLY A CA 1
ATOM 821 C C . GLY A 1 102 ? 17.029 -6.022 -17.973 1.00 81.62 102 GLY A C 1
ATOM 822 O O . GLY A 1 102 ? 16.695 -6.369 -16.841 1.00 81.62 102 GLY A O 1
ATOM 823 N N . ARG A 1 103 ? 17.200 -4.735 -18.303 1.00 85.69 103 ARG A N 1
ATOM 824 C CA . ARG A 1 103 ? 16.952 -3.633 -17.362 1.00 85.69 103 ARG A CA 1
ATOM 825 C C . ARG A 1 103 ? 15.465 -3.314 -17.238 1.00 85.69 103 ARG A C 1
ATOM 827 O O . ARG A 1 103 ? 14.649 -3.643 -18.096 1.00 85.69 103 ARG A O 1
ATOM 834 N N . TRP A 1 104 ? 15.129 -2.646 -16.144 1.00 86.50 104 TRP A N 1
ATOM 835 C CA . TRP A 1 104 ? 13.785 -2.172 -15.850 1.00 86.50 104 TRP A CA 1
ATOM 836 C C . TRP A 1 104 ? 13.750 -0.650 -15.959 1.00 86.50 104 TRP A C 1
ATOM 838 O O . TRP A 1 104 ? 14.592 0.044 -15.387 1.00 86.50 104 TRP A O 1
ATOM 848 N N . HIS A 1 105 ? 12.777 -0.131 -16.698 1.00 89.94 105 HIS A N 1
ATOM 849 C CA . HIS A 1 105 ? 12.522 1.293 -16.834 1.00 89.94 105 HIS A CA 1
ATOM 850 C C . HIS A 1 105 ? 11.163 1.636 -16.251 1.00 89.94 105 HIS 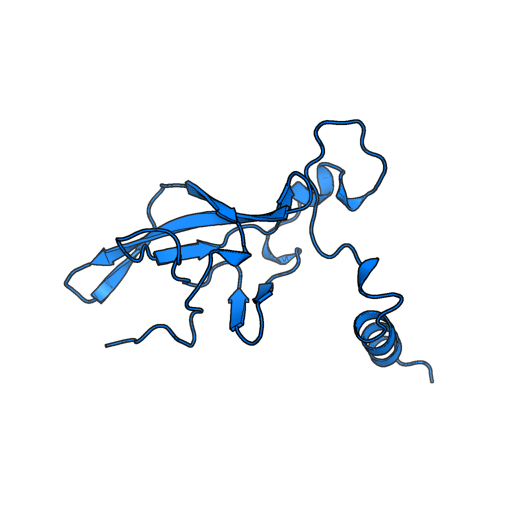A C 1
ATOM 852 O O . HIS A 1 105 ? 10.128 1.212 -16.769 1.00 89.94 105 HIS A O 1
ATOM 858 N N . LEU A 1 106 ? 11.195 2.432 -15.183 1.00 90.19 106 LEU A N 1
ATOM 859 C CA . LEU A 1 106 ? 10.015 3.103 -14.669 1.00 90.19 106 LEU A CA 1
ATOM 860 C C . LEU A 1 106 ? 9.499 4.071 -15.730 1.00 90.19 106 LEU A C 1
ATOM 862 O O . LEU A 1 106 ? 10.279 4.791 -16.356 1.00 90.19 106 LEU A O 1
ATOM 866 N N . THR A 1 107 ? 8.194 4.067 -15.940 1.00 89.31 107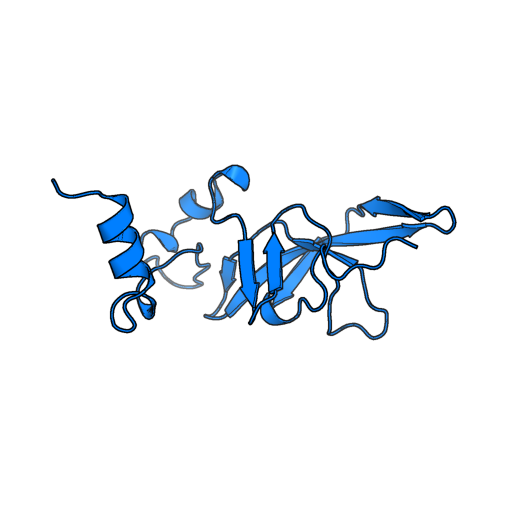 THR A N 1
ATOM 867 C CA . THR A 1 107 ? 7.529 5.031 -16.810 1.00 89.31 107 THR A CA 1
ATOM 868 C C . THR A 1 107 ? 6.739 6.026 -15.970 1.00 89.31 107 THR A C 1
ATOM 870 O O . THR A 1 107 ? 6.324 5.707 -14.857 1.00 89.31 107 THR A O 1
ATOM 873 N N . ASP A 1 108 ? 6.474 7.206 -16.531 1.00 88.06 108 ASP A N 1
ATOM 874 C CA . ASP A 1 108 ? 5.596 8.211 -15.912 1.00 88.06 108 ASP A CA 1
ATOM 875 C C . ASP A 1 108 ? 4.104 7.834 -16.017 1.00 88.06 108 ASP A C 1
ATOM 877 O O . ASP A 1 108 ? 3.222 8.607 -15.644 1.00 88.06 108 ASP A O 1
ATOM 881 N N . GLU A 1 109 ? 3.797 6.656 -16.568 1.00 91.38 109 GLU A N 1
ATOM 882 C CA . GLU A 1 109 ? 2.434 6.163 -16.674 1.00 91.38 109 GLU A CA 1
ATOM 883 C C . GLU A 1 109 ? 1.962 5.653 -15.310 1.00 91.38 109 GLU A C 1
ATOM 885 O O . GLU A 1 109 ? 2.395 4.601 -14.832 1.00 91.38 109 GLU A O 1
ATOM 890 N N . LEU A 1 110 ? 1.051 6.417 -14.710 1.00 91.25 110 LEU A N 1
ATOM 891 C CA . LEU A 1 110 ? 0.348 6.062 -13.485 1.00 91.25 110 LEU A CA 1
ATOM 892 C C . LEU A 1 110 ? -1.002 5.432 -13.808 1.00 91.25 110 LEU A C 1
ATOM 894 O O . LEU A 1 110 ? -1.742 5.907 -14.674 1.00 91.25 110 LEU A O 1
ATOM 898 N N . ARG A 1 111 ? -1.338 4.374 -13.078 1.00 91.88 111 ARG A N 1
ATOM 899 C CA . ARG A 1 111 ? -2.641 3.712 -13.137 1.00 91.88 111 ARG A CA 1
ATOM 900 C C . ARG A 1 111 ? -3.142 3.466 -11.724 1.00 91.88 111 ARG A C 1
ATOM 902 O O . ARG A 1 111 ? -2.341 3.267 -10.822 1.00 91.88 111 ARG A O 1
ATOM 909 N N . THR A 1 112 ? -4.453 3.407 -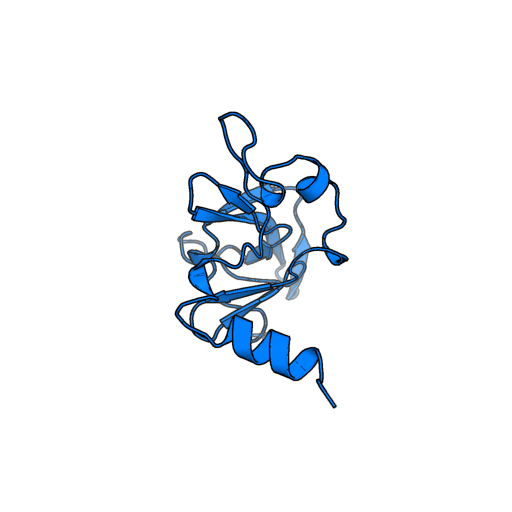11.554 1.00 93.31 112 THR A N 1
ATOM 910 C CA . THR A 1 112 ? -5.063 2.866 -10.337 1.00 93.31 112 THR A CA 1
ATOM 911 C C . THR A 1 112 ? -5.583 1.474 -10.657 1.00 93.31 112 THR A C 1
ATOM 913 O O . THR A 1 112 ? -6.287 1.290 -11.652 1.00 93.31 112 THR A O 1
ATOM 916 N N . VAL A 1 113 ? -5.227 0.496 -9.832 1.00 92.69 113 VAL A N 1
ATOM 917 C CA . VAL A 1 113 ? -5.632 -0.908 -9.980 1.00 92.69 113 VAL A CA 1
ATOM 918 C C . VAL A 1 113 ? -6.278 -1.404 -8.695 1.00 92.69 113 VAL A C 1
ATOM 920 O O . VAL A 1 113 ? -6.033 -0.857 -7.617 1.00 92.69 113 VAL A O 1
ATOM 923 N N . ILE A 1 114 ? -7.098 -2.448 -8.791 1.00 93.69 114 ILE A N 1
ATOM 924 C CA . ILE A 1 114 ? -7.543 -3.175 -7.601 1.00 93.69 114 ILE A CA 1
ATOM 925 C C . ILE A 1 114 ? -6.327 -3.933 -7.065 1.00 93.69 114 ILE A C 1
ATOM 927 O O . ILE A 1 114 ? -5.593 -4.545 -7.837 1.00 93.69 114 ILE A O 1
ATOM 931 N N . ALA A 1 115 ? -6.083 -3.878 -5.755 1.00 92.12 115 ALA A N 1
ATOM 932 C CA . ALA A 1 115 ? -4.915 -4.529 -5.159 1.00 92.12 115 ALA A CA 1
ATOM 933 C C . ALA A 1 115 ? -4.922 -6.046 -5.425 1.00 92.12 115 ALA A C 1
ATOM 935 O O . ALA A 1 115 ? -3.893 -6.623 -5.759 1.00 92.12 115 ALA A O 1
ATOM 936 N N . ASP A 1 116 ? -6.106 -6.661 -5.400 1.00 91.31 116 ASP A N 1
ATOM 937 C CA . ASP A 1 116 ? -6.294 -8.078 -5.719 1.00 91.31 116 ASP A CA 1
ATOM 938 C C . ASP A 1 116 ? -5.991 -8.460 -7.183 1.00 91.31 116 ASP A C 1
ATOM 940 O O . ASP A 1 116 ? -5.953 -9.650 -7.498 1.00 91.31 116 ASP A O 1
ATOM 944 N N . ASP A 1 117 ? -5.762 -7.486 -8.070 1.00 91.25 117 ASP A N 1
ATOM 945 C CA . ASP A 1 117 ? -5.338 -7.736 -9.452 1.00 91.25 117 ASP A CA 1
ATOM 946 C C . ASP A 1 117 ? -3.818 -7.885 -9.599 1.00 91.25 117 ASP A C 1
ATOM 948 O O . ASP A 1 117 ? -3.346 -8.166 -10.705 1.00 91.25 117 ASP A O 1
ATOM 952 N N . LEU A 1 118 ? -3.035 -7.678 -8.535 1.00 88.88 118 LEU A N 1
ATOM 953 C CA . LEU A 1 118 ? -1.619 -8.043 -8.538 1.00 88.88 118 LEU A CA 1
ATOM 954 C C . LEU A 1 118 ? -1.492 -9.570 -8.451 1.00 88.88 118 LEU A C 1
ATOM 956 O O . LEU A 1 118 ? -2.125 -10.203 -7.616 1.00 88.88 118 LEU A O 1
ATOM 960 N N . ASP A 1 119 ? -0.682 -10.165 -9.325 1.00 88.25 119 ASP A N 1
ATOM 961 C CA . ASP A 1 119 ? -0.505 -11.618 -9.408 1.00 88.25 119 ASP A CA 1
ATOM 962 C C . ASP A 1 119 ? 0.849 -12.055 -8.857 1.00 88.25 119 ASP A C 1
ATOM 964 O O . ASP A 1 119 ? 0.907 -12.682 -7.806 1.00 88.25 119 ASP A O 1
ATOM 968 N N . GLU A 1 120 ? 1.945 -11.735 -9.547 1.00 86.25 120 GLU A N 1
ATOM 969 C CA . GLU A 1 120 ? 3.295 -12.143 -9.141 1.00 86.25 120 GLU A CA 1
ATOM 970 C C . GLU A 1 120 ? 3.923 -11.052 -8.267 1.00 86.25 120 GLU A C 1
ATOM 972 O O . GLU A 1 120 ? 4.014 -9.893 -8.689 1.00 86.25 120 GLU A O 1
ATOM 977 N N . ASP A 1 121 ? 4.362 -11.425 -7.061 1.00 84.44 121 ASP A N 1
ATOM 978 C CA . ASP A 1 121 ? 5.189 -10.562 -6.214 1.00 84.44 121 ASP A CA 1
ATOM 979 C C . ASP A 1 121 ? 6.674 -10.669 -6.596 1.00 84.44 121 ASP A C 1
ATOM 981 O O . ASP A 1 121 ? 7.080 -11.525 -7.388 1.00 84.44 121 ASP A O 1
ATOM 985 N N . PHE A 1 122 ? 7.512 -9.805 -6.022 1.00 81.06 122 PHE A N 1
ATOM 986 C CA . PHE A 1 122 ? 8.935 -9.744 -6.359 1.00 81.06 122 PHE A CA 1
ATOM 987 C C . PHE A 1 122 ? 9.694 -11.070 -6.149 1.00 81.06 122 PHE A C 1
ATOM 989 O O . PHE A 1 122 ? 10.758 -11.263 -6.743 1.00 81.06 122 PHE A O 1
ATOM 996 N N . THR A 1 123 ? 9.184 -11.972 -5.301 1.00 82.94 123 THR A N 1
ATOM 997 C CA . THR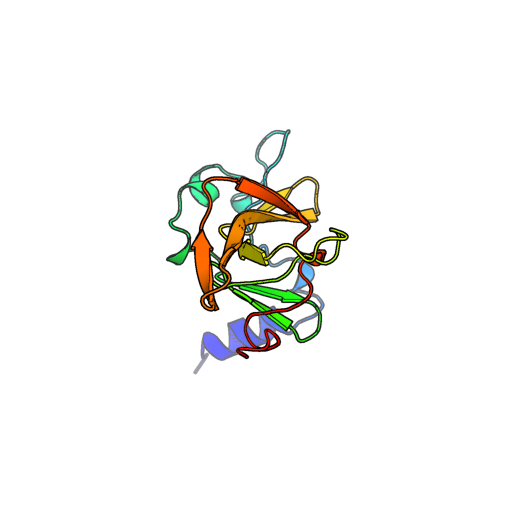 A 1 123 ? 9.811 -13.272 -5.020 1.00 82.94 123 THR A CA 1
ATOM 998 C C . THR A 1 123 ? 9.505 -14.305 -6.099 1.00 82.94 123 THR A C 1
ATOM 1000 O O . THR A 1 123 ? 10.307 -15.214 -6.324 1.00 82.94 123 THR A O 1
ATOM 1003 N N . GLU A 1 124 ? 8.372 -14.153 -6.783 1.00 81.44 124 GLU A N 1
ATOM 1004 C CA . GLU A 1 124 ? 7.919 -15.033 -7.861 1.00 81.44 124 GLU A CA 1
ATOM 1005 C C . GLU A 1 124 ? 8.433 -14.585 -9.236 1.00 81.44 124 GLU A C 1
ATOM 1007 O O . GLU A 1 124 ? 8.521 -15.396 -10.162 1.00 81.44 124 GLU A O 1
ATOM 1012 N N . LEU A 1 125 ? 8.839 -13.317 -9.366 1.00 77.31 125 LEU A N 1
ATOM 1013 C CA . LEU A 1 125 ? 9.440 -12.788 -10.586 1.00 77.31 125 LEU A CA 1
ATOM 1014 C C . LEU A 1 125 ? 10.733 -13.538 -10.937 1.00 77.31 125 LEU A C 1
ATOM 1016 O O . LEU A 1 125 ? 11.732 -13.506 -10.220 1.00 77.31 125 LEU A O 1
ATOM 1020 N N . THR A 1 126 ? 10.742 -14.204 -12.091 1.00 67.00 126 THR A N 1
ATOM 1021 C CA . THR A 1 126 ? 11.921 -14.935 -12.562 1.00 67.00 126 THR A CA 1
ATOM 1022 C C . THR A 1 126 ? 12.984 -13.989 -13.135 1.00 67.00 126 THR A C 1
ATOM 1024 O O . THR A 1 126 ? 12.763 -13.348 -14.164 1.00 67.00 126 THR A O 1
ATOM 1027 N N . TRP A 1 127 ? 14.163 -13.949 -12.508 1.00 62.84 127 TRP A N 1
ATOM 1028 C CA . TRP A 1 127 ? 15.279 -13.032 -12.807 1.00 62.84 127 TRP A CA 1
ATOM 1029 C C . TRP A 1 127 ? 16.190 -13.435 -13.992 1.00 62.84 127 TRP A C 1
ATOM 1031 O O . TRP A 1 127 ? 17.352 -13.033 -14.022 1.00 62.84 127 TRP A O 1
ATOM 1041 N N . TYR A 1 128 ? 15.705 -14.240 -14.945 1.00 48.72 128 TYR A N 1
ATOM 1042 C CA . TYR A 1 128 ? 16.521 -14.783 -16.049 1.00 48.72 128 TYR A CA 1
ATOM 1043 C C . TYR A 1 128 ? 16.795 -13.780 -17.169 1.00 48.72 128 TYR A C 1
ATOM 1045 O O . TYR A 1 128 ? 15.848 -13.052 -17.556 1.00 48.72 128 TYR A O 1
#